Protein AF-A0A096X813-F1 (afdb_monomer_lite)

Secondary structure (DSSP, 8-state):
---HHHHHHHTTT-S-EEEEEE--GGGHHHHHHHHHHHHHHHHTTT--TTTS-EEEEEE-TT--

Foldseek 3Di:
DPPLVVVLVVCVPDQEDEQEAEPDPVCPVVSVVVVVSVQVSQVVNVHHNVPHHYHYHHPPPVDD

Structure (mmCIF, N/CA/C/O backbone):
data_AF-A0A096X813-F1
#
_entry.id   AF-A0A096X813-F1
#
loop_
_atom_site.group_PDB
_atom_site.id
_atom_site.type_symbol
_atom_site.label_atom_id
_atom_site.label_alt_id
_atom_site.label_comp_id
_atom_site.label_asym_id
_atom_site.label_entity_id
_atom_site.label_seq_id
_atom_site.pdbx_PDB_ins_code
_atom_site.Cartn_x
_atom_site.Cartn_y
_atom_site.Cartn_z
_atom_site.occupancy
_atom_site.B_iso_or_equiv
_atom_site.auth_seq_id
_atom_site.auth_comp_id
_atom_site.auth_asym_id
_atom_site.auth_atom_id
_atom_site.pdbx_PDB_model_num
ATOM 1 N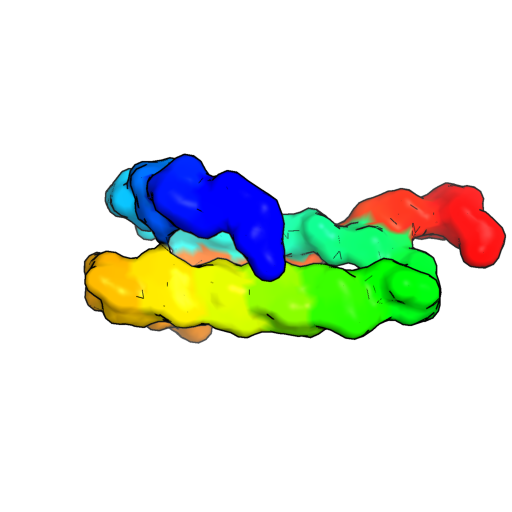 N . VAL A 1 1 ? 6.007 11.392 -3.121 1.00 59.78 1 VAL A N 1
ATOM 2 C CA . VAL A 1 1 ? 4.726 10.816 -3.627 1.00 59.78 1 VAL A CA 1
ATOM 3 C C . VAL A 1 1 ? 3.672 11.884 -3.981 1.00 59.78 1 VAL A C 1
ATOM 5 O O . VAL A 1 1 ? 3.356 12.722 -3.147 1.00 59.78 1 VAL A O 1
ATOM 8 N N . PHE A 1 2 ? 3.103 11.870 -5.196 1.00 70.88 2 PHE A N 1
ATOM 9 C CA . PHE A 1 2 ? 1.956 12.723 -5.576 1.00 70.88 2 PHE A CA 1
ATOM 10 C C . PHE A 1 2 ? 0.613 12.133 -5.086 1.00 70.88 2 PHE A C 1
ATOM 12 O O . PHE A 1 2 ? 0.453 10.912 -5.049 1.00 70.88 2 PHE A O 1
ATOM 19 N N . TYR A 1 3 ? -0.369 12.999 -4.794 1.00 83.88 3 TYR A N 1
ATOM 20 C CA . TYR A 1 3 ? -1.756 12.649 -4.415 1.00 83.88 3 TYR A CA 1
ATOM 21 C C . TYR A 1 3 ? -1.932 11.890 -3.087 1.00 83.88 3 TYR A C 1
ATOM 23 O O . TYR A 1 3 ? -2.849 11.081 -2.947 1.00 83.88 3 TYR A O 1
ATOM 31 N N . ASP A 1 4 ? -1.086 12.160 -2.094 1.00 88.94 4 ASP A N 1
ATOM 32 C CA . ASP A 1 4 ? -1.111 11.443 -0.811 1.00 88.94 4 ASP A CA 1
ATOM 33 C C . ASP A 1 4 ? -2.451 11.571 -0.056 1.00 88.94 4 ASP A C 1
ATOM 35 O O . ASP A 1 4 ? -3.013 10.573 0.388 1.00 88.94 4 ASP A O 1
ATOM 39 N N . ALA A 1 5 ? -3.061 12.763 -0.045 1.00 89.94 5 ALA A N 1
ATOM 40 C CA . ALA A 1 5 ? -4.383 12.971 0.557 1.00 89.94 5 ALA A CA 1
ATOM 41 C C . ALA A 1 5 ? -5.467 12.052 -0.043 1.00 89.94 5 ALA A C 1
ATOM 43 O O . ALA A 1 5 ? -6.303 11.507 0.680 1.00 89.94 5 ALA A O 1
ATOM 44 N N . SER A 1 6 ? -5.439 11.841 -1.364 1.00 93.06 6 SER A N 1
ATOM 45 C CA . SER A 1 6 ? -6.360 10.923 -2.040 1.00 93.06 6 SER A CA 1
ATOM 46 C C . SER A 1 6 ? -6.059 9.466 -1.687 1.00 93.06 6 SER A C 1
ATOM 48 O O . SER A 1 6 ? -6.993 8.711 -1.433 1.00 93.06 6 SER A O 1
ATOM 50 N N . ARG A 1 7 ? -4.776 9.077 -1.620 1.00 92.50 7 ARG A N 1
ATOM 51 C CA . ARG A 1 7 ? -4.347 7.719 -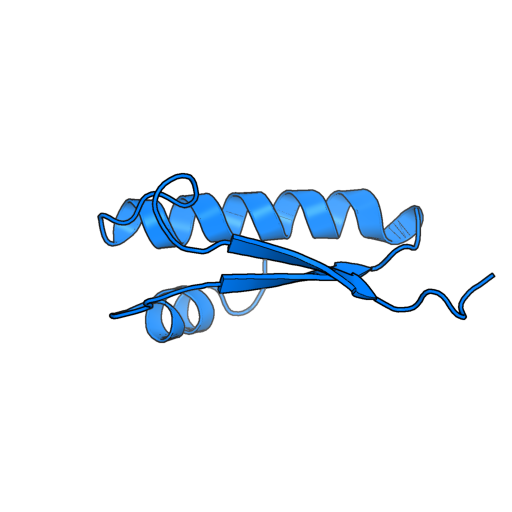1.231 1.00 92.50 7 ARG A CA 1
ATOM 52 C C . ARG A 1 7 ? -4.793 7.365 0.182 1.00 92.50 7 ARG A C 1
ATOM 54 O O . ARG A 1 7 ? -5.293 6.270 0.410 1.00 92.50 7 ARG A O 1
ATOM 61 N N . LYS A 1 8 ? -4.671 8.303 1.116 1.00 93.94 8 LYS A N 1
ATOM 62 C CA . LYS A 1 8 ? -5.146 8.112 2.483 1.00 93.94 8 LYS A CA 1
ATOM 63 C C . LYS A 1 8 ? -6.662 7.917 2.521 1.00 93.94 8 LYS A C 1
ATOM 65 O O . LYS A 1 8 ? -7.142 6.983 3.155 1.00 93.94 8 LYS A O 1
ATOM 70 N N . LEU A 1 9 ? -7.415 8.740 1.788 1.00 94.19 9 LEU A N 1
ATOM 71 C CA . LEU A 1 9 ? -8.878 8.663 1.760 1.00 94.19 9 LEU A CA 1
ATOM 72 C C . LEU A 1 9 ? -9.404 7.317 1.232 1.00 94.19 9 LEU A C 1
ATOM 74 O O . LEU A 1 9 ? -10.346 6.778 1.807 1.00 94.19 9 LEU A O 1
ATOM 78 N N . ILE A 1 10 ? -8.806 6.768 0.169 1.00 95.69 10 ILE A N 1
ATOM 79 C CA . ILE A 1 10 ? -9.268 5.505 -0.440 1.00 95.69 10 ILE A CA 1
ATOM 80 C C . ILE A 1 10 ? -8.999 4.265 0.425 1.00 95.69 10 ILE A C 1
ATOM 82 O O . ILE A 1 10 ? -9.610 3.229 0.191 1.00 95.69 10 ILE A O 1
ATOM 86 N N . LEU A 1 11 ? -8.099 4.354 1.409 1.00 96.12 11 LEU A N 1
ATOM 87 C CA . LEU A 1 11 ? -7.762 3.242 2.306 1.00 96.12 11 LEU A CA 1
ATOM 88 C C . LEU A 1 11 ? -8.731 3.109 3.490 1.00 96.12 11 LEU A C 1
ATOM 90 O O . LEU A 1 11 ? -8.651 2.145 4.251 1.00 96.12 11 LEU A O 1
ATOM 94 N N . LYS A 1 12 ? -9.662 4.052 3.657 1.00 94.81 12 LYS A N 1
ATOM 95 C CA . LYS A 1 12 ? -10.628 4.018 4.752 1.00 94.81 12 LYS A CA 1
ATOM 96 C C . LYS A 1 12 ? -11.604 2.853 4.574 1.00 94.81 12 LYS A C 1
ATOM 98 O O . LYS A 1 12 ? -12.344 2.817 3.596 1.00 94.81 12 LYS A O 1
ATOM 103 N N . GLY A 1 13 ? -11.660 1.953 5.558 1.00 94.75 13 GLY A N 1
ATOM 104 C CA . GLY A 1 13 ? -12.554 0.790 5.518 1.00 94.75 13 GLY A CA 1
ATOM 105 C C . GLY A 1 13 ? -12.079 -0.315 4.574 1.00 94.75 13 GLY A C 1
ATOM 106 O O . GLY A 1 13 ? -12.902 -1.084 4.095 1.00 94.75 13 GLY A O 1
ATOM 107 N N . VAL A 1 14 ? -10.781 -0.364 4.264 1.00 96.88 14 VAL A N 1
ATOM 108 C CA . VAL A 1 14 ? -10.219 -1.379 3.370 1.00 96.88 14 VAL A CA 1
ATOM 109 C C . VAL A 1 14 ? -10.204 -2.762 4.031 1.00 96.88 14 VAL A C 1
ATOM 111 O O . VAL A 1 14 ? -9.707 -2.918 5.144 1.00 96.88 14 VAL A O 1
ATOM 114 N N . ASP A 1 15 ? -10.709 -3.770 3.317 1.00 97.31 15 ASP A N 1
ATOM 115 C CA . ASP A 1 15 ? -10.663 -5.178 3.745 1.00 97.31 15 ASP A CA 1
ATOM 116 C C . ASP A 1 15 ? -9.454 -5.936 3.175 1.00 97.31 15 ASP A C 1
ATOM 118 O O . ASP A 1 15 ? -9.101 -7.005 3.662 1.00 97.31 15 ASP A O 1
ATOM 122 N N . GLY A 1 16 ? -8.813 -5.410 2.129 1.00 97.06 16 GLY A N 1
ATOM 123 C CA . GLY A 1 16 ? -7.641 -6.017 1.505 1.00 97.06 16 GLY A CA 1
ATOM 124 C C . GLY A 1 16 ? -7.018 -5.132 0.429 1.00 97.06 16 GLY A C 1
ATOM 125 O O . GLY A 1 16 ? -7.669 -4.248 -0.127 1.00 97.06 16 GLY A O 1
ATOM 126 N N . VAL A 1 17 ? -5.739 -5.363 0.137 1.00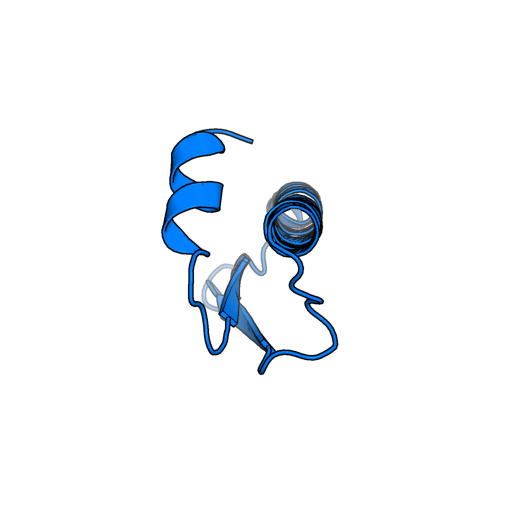 97.75 17 VAL A N 1
ATOM 127 C CA . VAL A 1 17 ? -4.945 -4.528 -0.773 1.00 97.75 17 VAL A CA 1
ATOM 128 C C . VAL A 1 17 ? -4.243 -5.377 -1.829 1.00 97.75 17 VAL A C 1
ATOM 130 O O . VAL A 1 17 ? -3.616 -6.391 -1.525 1.00 97.75 17 VAL A O 1
ATOM 133 N N . VAL A 1 18 ? -4.282 -4.908 -3.078 1.00 98.12 18 VAL A N 1
ATOM 134 C CA . VAL A 1 18 ? -3.408 -5.385 -4.156 1.00 98.12 18 VAL A CA 1
ATOM 135 C C . VAL A 1 18 ? -2.413 -4.279 -4.491 1.00 98.12 18 VAL A C 1
ATOM 137 O O . VAL A 1 18 ? -2.796 -3.227 -5.002 1.00 98.12 18 VAL A O 1
ATOM 140 N N . PHE A 1 19 ? -1.130 -4.505 -4.220 1.00 97.56 19 PHE A N 1
ATOM 141 C CA . PHE A 1 19 ? -0.069 -3.592 -4.628 1.00 97.56 19 PHE A CA 1
ATOM 142 C C . PHE A 1 19 ? 0.443 -3.961 -6.017 1.00 97.56 19 PHE A C 1
ATOM 144 O O . PHE A 1 19 ? 0.959 -5.057 -6.240 1.00 97.56 19 PHE A O 1
ATOM 151 N N . VAL A 1 20 ? 0.312 -3.028 -6.957 1.00 97.25 20 VAL A N 1
ATOM 152 C CA . VAL A 1 20 ? 0.731 -3.218 -8.347 1.00 97.25 20 VAL A CA 1
ATOM 153 C C . VAL A 1 20 ? 2.075 -2.529 -8.561 1.00 97.25 20 VAL A C 1
ATOM 155 O O . VAL A 1 20 ? 2.141 -1.311 -8.709 1.00 97.25 20 VAL A O 1
ATOM 158 N N . GLY A 1 21 ? 3.147 -3.319 -8.585 1.00 94.94 21 GLY A N 1
ATOM 159 C CA . GLY A 1 21 ? 4.508 -2.844 -8.828 1.00 94.94 21 GLY A CA 1
ATOM 160 C C . GLY A 1 21 ? 4.925 -3.013 -10.287 1.00 94.94 21 GLY A C 1
ATOM 161 O O . GLY A 1 21 ? 4.533 -3.973 -10.954 1.00 94.94 21 GLY A O 1
ATOM 162 N N . PHE A 1 22 ? 5.760 -2.108 -10.791 1.00 93.25 22 PHE A N 1
ATOM 163 C CA . PHE A 1 22 ? 6.400 -2.274 -12.100 1.00 93.25 22 PHE A CA 1
ATOM 164 C C . PHE A 1 22 ? 7.598 -3.223 -11.985 1.00 93.25 22 PHE A C 1
ATOM 166 O O . PHE A 1 22 ? 8.403 -3.074 -11.072 1.00 93.25 22 PHE A O 1
ATOM 173 N N . ARG A 1 23 ? 7.761 -4.175 -12.915 1.00 90.56 23 ARG A N 1
ATOM 174 C CA . ARG A 1 23 ? 8.918 -5.097 -12.909 1.00 90.56 23 ARG A CA 1
ATOM 175 C C . ARG A 1 23 ? 10.262 -4.408 -13.224 1.00 90.56 23 ARG A C 1
ATOM 177 O O . ARG A 1 23 ? 11.306 -4.919 -12.838 1.00 90.56 23 ARG A O 1
ATOM 184 N N . GLN A 1 24 ? 10.235 -3.294 -13.949 1.00 90.62 24 GLN A N 1
ATOM 185 C CA . GLN A 1 24 ? 11.426 -2.573 -14.411 1.00 90.62 24 GLN A CA 1
ATOM 186 C C . GLN A 1 24 ? 12.342 -2.138 -13.261 1.00 90.62 24 GLN A C 1
ATOM 188 O O . GLN A 1 24 ? 11.866 -1.615 -12.251 1.00 90.62 24 GLN A O 1
ATOM 193 N N . ILE A 1 25 ? 13.656 -2.309 -13.439 1.00 89.31 25 ILE A N 1
ATOM 194 C CA . ILE A 1 25 ? 14.664 -1.976 -12.419 1.00 89.31 25 ILE A CA 1
ATOM 195 C C . ILE A 1 25 ? 14.662 -0.471 -12.136 1.00 89.31 25 ILE A C 1
ATOM 197 O O . ILE A 1 25 ? 14.720 -0.062 -10.980 1.00 89.31 25 ILE A O 1
ATOM 201 N N . GLU A 1 26 ? 14.476 0.352 -13.166 1.00 92.12 26 GLU A N 1
ATOM 202 C CA . GLU A 1 26 ? 14.405 1.813 -13.073 1.00 92.12 26 GLU A CA 1
ATOM 203 C C . GLU A 1 26 ? 13.211 2.295 -12.234 1.00 92.12 26 GLU A C 1
ATOM 205 O O . GLU A 1 26 ? 13.167 3.442 -11.797 1.00 92.12 26 GLU A O 1
ATOM 210 N N . ARG A 1 27 ? 12.215 1.427 -12.014 1.00 93.31 27 ARG A N 1
ATOM 211 C CA . ARG A 1 27 ? 11.034 1.711 -11.188 1.00 93.31 27 ARG A CA 1
ATOM 212 C C . ARG A 1 27 ? 11.131 1.119 -9.785 1.00 93.31 27 ARG A C 1
ATOM 214 O O . ARG A 1 27 ? 10.204 1.317 -9.004 1.00 93.31 27 ARG A O 1
ATOM 221 N N . MET A 1 28 ? 12.219 0.428 -9.442 1.00 92.50 28 MET A N 1
ATOM 222 C CA . MET A 1 28 ? 12.346 -0.248 -8.151 1.00 92.50 28 MET A CA 1
ATOM 223 C C . MET A 1 28 ? 12.284 0.732 -6.976 1.00 92.50 28 MET A C 1
ATOM 225 O O . MET A 1 28 ? 11.509 0.507 -6.051 1.00 92.50 28 MET A O 1
ATOM 229 N N . GLU A 1 29 ? 13.016 1.848 -7.033 1.00 95.06 29 GLU A N 1
ATOM 230 C CA . GLU A 1 29 ? 12.970 2.869 -5.974 1.00 95.06 29 GLU A CA 1
ATOM 231 C C . GLU A 1 29 ? 11.560 3.445 -5.796 1.00 95.06 29 GLU A C 1
ATOM 233 O O . GLU A 1 29 ? 11.068 3.549 -4.675 1.00 95.06 29 GLU A O 1
ATOM 238 N N . ALA A 1 30 ? 10.856 3.718 -6.898 1.00 94.56 30 ALA A N 1
ATOM 239 C CA . ALA A 1 30 ? 9.479 4.206 -6.854 1.00 94.56 30 ALA A CA 1
ATOM 240 C C . ALA A 1 30 ? 8.496 3.160 -6.290 1.00 94.56 30 ALA A C 1
ATOM 242 O O . ALA A 1 30 ? 7.549 3.519 -5.588 1.00 94.56 30 ALA A O 1
ATOM 243 N N . ASN A 1 31 ? 8.707 1.868 -6.572 1.00 95.38 31 ASN A N 1
ATOM 244 C CA . ASN A 1 31 ? 7.919 0.792 -5.967 1.00 95.38 31 ASN A CA 1
ATOM 245 C C . ASN A 1 31 ? 8.142 0.744 -4.446 1.00 95.38 31 ASN A C 1
ATOM 247 O O . ASN A 1 31 ? 7.171 0.624 -3.701 1.00 95.38 31 ASN A O 1
ATOM 251 N N . LEU A 1 32 ? 9.395 0.863 -3.992 1.00 95.81 32 LEU A N 1
ATOM 252 C CA . LEU A 1 32 ? 9.744 0.866 -2.569 1.00 95.81 32 LEU A CA 1
ATOM 253 C C . LEU A 1 32 ? 9.152 2.085 -1.848 1.00 95.81 32 LEU A C 1
ATOM 255 O O . LEU A 1 32 ? 8.472 1.918 -0.839 1.00 95.81 32 LE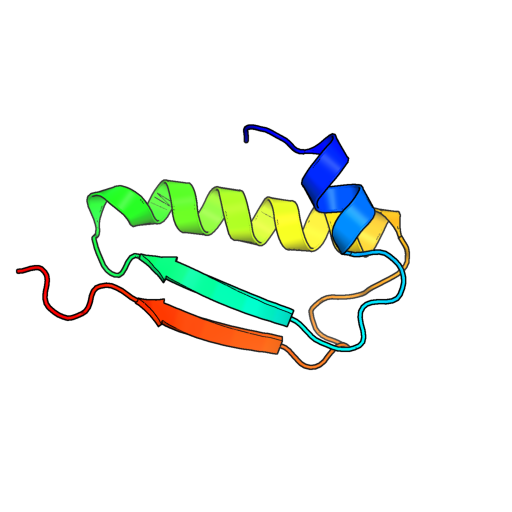U A O 1
ATOM 259 N N . GLU A 1 33 ? 9.308 3.293 -2.400 1.00 95.69 33 GLU A N 1
ATOM 260 C CA . GLU A 1 33 ? 8.693 4.508 -1.840 1.00 95.69 33 GLU A CA 1
ATOM 261 C C . GLU A 1 33 ? 7.164 4.357 -1.755 1.00 95.69 33 GLU A C 1
ATOM 263 O O . GLU A 1 33 ? 6.544 4.711 -0.750 1.00 95.69 33 GLU A O 1
ATOM 268 N N . SER A 1 34 ? 6.532 3.788 -2.788 1.00 95.31 34 SER A N 1
ATOM 269 C CA . SER A 1 34 ? 5.078 3.635 -2.805 1.00 95.31 34 SER A CA 1
ATOM 270 C C . SER A 1 34 ? 4.562 2.563 -1.843 1.00 95.31 34 SER A C 1
ATOM 272 O O . SER A 1 34 ? 3.436 2.715 -1.366 1.00 95.31 34 SER A O 1
ATOM 274 N N . VAL A 1 35 ? 5.311 1.486 -1.579 1.00 95.94 35 VAL A N 1
ATOM 275 C CA . VAL A 1 35 ? 4.888 0.462 -0.606 1.00 95.94 35 VAL A CA 1
ATOM 276 C C . VAL A 1 35 ? 5.072 0.959 0.829 1.00 95.94 35 VAL A C 1
ATOM 278 O O . VAL A 1 35 ? 4.231 0.687 1.683 1.00 95.94 35 VAL A O 1
ATOM 281 N N . GLU A 1 36 ? 6.102 1.768 1.083 1.00 96.75 36 GLU A N 1
ATOM 282 C CA . GLU A 1 36 ? 6.307 2.393 2.392 1.00 96.75 36 GLU A CA 1
ATOM 283 C C . GLU A 1 36 ? 5.231 3.447 2.686 1.00 96.75 36 GLU A C 1
ATOM 285 O O . GLU A 1 36 ? 4.670 3.509 3.782 1.00 96.75 36 GLU A O 1
ATOM 290 N N . ASN A 1 37 ? 4.845 4.222 1.670 1.00 96.44 37 ASN A N 1
ATOM 291 C CA . ASN A 1 37 ? 3.714 5.140 1.766 1.00 96.44 37 ASN A CA 1
ATOM 292 C C . ASN A 1 37 ? 2.386 4.407 2.030 1.00 96.44 37 ASN A C 1
ATOM 294 O O . ASN A 1 37 ? 1.570 4.897 2.807 1.00 96.44 37 ASN A O 1
ATOM 298 N N . LEU A 1 38 ? 2.172 3.226 1.436 1.00 96.44 38 LEU A N 1
ATOM 299 C CA . LEU A 1 38 ? 1.017 2.378 1.751 1.00 96.44 38 LEU A CA 1
ATOM 300 C C . LEU A 1 38 ? 1.029 1.947 3.227 1.00 96.44 38 LEU A C 1
ATOM 302 O O . LEU A 1 38 ? 0.007 2.085 3.897 1.00 96.44 38 LEU A O 1
ATOM 306 N N . ARG A 1 39 ? 2.174 1.472 3.744 1.00 96.69 39 ARG A N 1
ATOM 307 C CA . ARG A 1 39 ? 2.323 1.091 5.161 1.00 96.69 39 ARG A CA 1
ATOM 308 C C . ARG A 1 39 ? 2.033 2.261 6.098 1.00 96.69 39 ARG A C 1
ATOM 310 O O . ARG A 1 39 ? 1.255 2.106 7.035 1.00 96.69 39 ARG A O 1
ATOM 317 N N . THR A 1 40 ? 2.588 3.434 5.802 1.00 97.12 40 THR A N 1
ATOM 318 C CA . THR A 1 40 ? 2.370 4.655 6.592 1.00 97.12 40 THR A CA 1
ATOM 319 C C . THR A 1 40 ? 0.892 5.055 6.590 1.00 97.12 40 THR A C 1
ATOM 321 O O . THR A 1 40 ? 0.295 5.218 7.652 1.00 97.12 40 THR A O 1
ATOM 324 N N . ASN A 1 41 ? 0.261 5.132 5.414 1.00 96.56 41 ASN A N 1
ATOM 325 C CA . ASN A 1 41 ? -1.140 5.544 5.287 1.00 96.56 41 ASN A CA 1
ATOM 326 C C . ASN A 1 41 ? -2.131 4.576 5.959 1.00 96.56 41 ASN A C 1
ATOM 328 O O . ASN A 1 41 ? -3.166 5.018 6.466 1.00 96.56 41 ASN A O 1
ATOM 332 N N . LEU A 1 42 ? -1.832 3.272 5.963 1.00 97.00 42 LEU A N 1
ATOM 333 C CA . LEU A 1 42 ? -2.594 2.269 6.713 1.00 97.00 42 LEU A CA 1
ATOM 334 C C . LEU A 1 42 ? -2.401 2.439 8.225 1.00 97.00 42 LEU A C 1
ATOM 336 O O . LEU A 1 42 ? -3.389 2.480 8.961 1.00 97.00 42 LEU A O 1
ATOM 340 N N . GLY A 1 43 ? -1.153 2.610 8.671 1.00 96.88 43 GLY A N 1
ATOM 341 C CA . GLY A 1 43 ? -0.809 2.799 10.081 1.00 96.88 43 GLY A CA 1
ATOM 342 C C . GLY A 1 43 ? -1.479 4.026 10.699 1.00 96.88 43 GLY A C 1
ATOM 343 O O . GLY A 1 43 ? -2.037 3.946 11.791 1.00 96.88 43 GLY A O 1
ATOM 344 N N . GLU A 1 44 ? -1.534 5.142 9.968 1.00 96.12 44 GLU A N 1
ATOM 345 C CA . GLU A 1 44 ? -2.239 6.361 10.391 1.00 96.12 44 GLU A CA 1
ATOM 346 C C . GLU A 1 44 ? -3.755 6.175 10.576 1.00 96.12 44 GLU A C 1
ATOM 348 O O . GLU A 1 44 ? -4.407 6.999 11.219 1.00 96.12 44 GLU A O 1
ATOM 353 N N . GLN A 1 45 ? -4.328 5.113 10.007 1.00 94.94 45 GLN A N 1
ATOM 354 C CA . GLN A 1 45 ? -5.745 4.757 10.114 1.00 94.94 45 GLN A CA 1
ATOM 355 C C . GLN A 1 45 ? -5.987 3.554 11.039 1.00 94.94 45 GLN A C 1
ATOM 357 O O . GLN A 1 45 ? -7.117 3.084 11.146 1.00 94.94 45 GLN A O 1
ATOM 362 N N . GLY A 1 46 ? -4.947 3.076 11.731 1.00 96.38 46 GLY A N 1
ATOM 363 C CA . GLY A 1 46 ? -5.028 1.953 12.666 1.00 96.38 46 GLY A CA 1
ATOM 364 C C . GLY A 1 46 ? -4.996 0.571 12.009 1.00 96.38 46 GLY A C 1
ATOM 365 O O . GLY A 1 46 ? -5.251 -0.422 12.689 1.00 96.38 46 GLY A O 1
ATOM 366 N N . TYR A 1 47 ? -4.678 0.490 10.716 1.00 97.19 47 TYR A N 1
ATOM 367 C CA . TYR A 1 47 ? -4.481 -0.774 10.014 1.00 97.19 47 TYR A CA 1
ATOM 368 C C . TYR A 1 47 ? -3.009 -1.181 10.013 1.00 97.19 47 TYR A C 1
ATOM 370 O O . TYR A 1 47 ? -2.104 -0.351 10.035 1.00 97.19 47 TYR A O 1
ATOM 378 N N . ASP A 1 48 ? -2.780 -2.485 9.933 1.00 95.75 48 ASP A N 1
ATOM 379 C CA . ASP A 1 48 ? -1.459 -3.089 9.811 1.00 95.75 48 ASP A CA 1
ATOM 380 C C . ASP A 1 48 ? -1.432 -3.891 8.508 1.00 95.75 48 ASP A C 1
ATOM 382 O O . ASP A 1 48 ? -2.254 -4.794 8.320 1.00 95.75 48 ASP A O 1
ATOM 386 N N . LEU A 1 49 ? -0.514 -3.542 7.599 1.00 95.94 49 LEU A N 1
ATOM 387 C CA . LEU A 1 49 ? -0.412 -4.188 6.288 1.00 95.94 49 LEU A CA 1
ATOM 388 C C . LEU A 1 49 ? -0.155 -5.697 6.421 1.00 95.94 49 LEU A C 1
ATOM 390 O O . LEU A 1 49 ? -0.586 -6.457 5.561 1.00 95.94 49 LEU A O 1
ATOM 394 N N . ASP A 1 50 ? 0.488 -6.134 7.507 1.00 94.94 50 ASP A N 1
ATOM 395 C CA . ASP A 1 50 ? 0.807 -7.544 7.740 1.00 94.94 50 ASP A CA 1
ATOM 396 C C . ASP A 1 50 ? -0.385 -8.335 8.324 1.00 94.94 50 ASP A C 1
ATOM 398 O O . ASP A 1 50 ? -0.321 -9.558 8.450 1.00 94.94 50 ASP A O 1
ATOM 402 N N . LYS A 1 51 ? -1.491 -7.655 8.666 1.00 96.19 51 LYS A N 1
ATOM 403 C CA 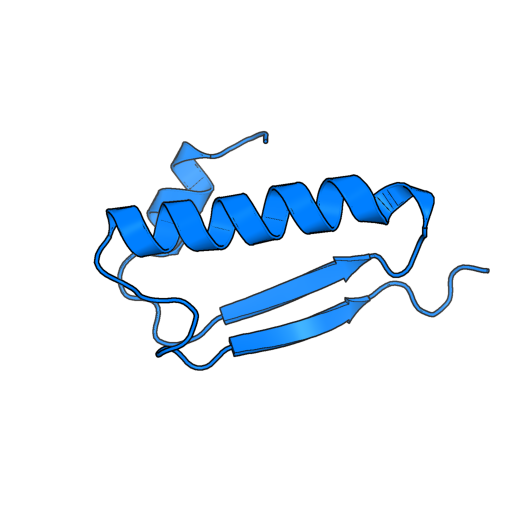. LYS A 1 51 ? -2.719 -8.266 9.216 1.00 96.19 51 LYS A CA 1
ATOM 404 C C . LYS A 1 51 ? -3.908 -8.240 8.264 1.00 96.19 51 LYS A C 1
ATOM 406 O O . LYS A 1 51 ? -4.871 -8.969 8.496 1.00 96.19 51 LYS A O 1
ATOM 411 N N . ILE A 1 52 ? -3.867 -7.413 7.224 1.00 96.44 52 ILE A N 1
ATOM 412 C CA . ILE A 1 52 ? -4.899 -7.388 6.186 1.00 96.44 52 ILE A CA 1
ATOM 413 C C . ILE A 1 52 ? -4.497 -8.298 5.015 1.00 96.44 52 ILE A C 1
ATOM 415 O O . ILE A 1 52 ? -3.308 -8.432 4.724 1.00 96.44 52 ILE A O 1
ATOM 419 N N . PRO A 1 53 ? -5.457 -8.915 4.304 1.00 98.31 53 PRO A N 1
ATOM 420 C CA . PRO A 1 53 ? -5.200 -9.575 3.031 1.00 98.31 53 PRO A CA 1
ATOM 421 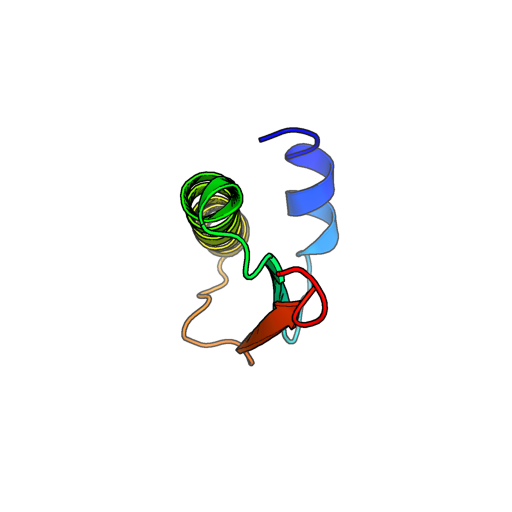C C . PRO A 1 53 ? -4.402 -8.675 2.081 1.00 98.31 53 PRO A C 1
ATOM 423 O O . PRO A 1 53 ? -4.864 -7.610 1.670 1.00 98.31 53 PRO A O 1
ATOM 426 N N . TYR A 1 54 ? -3.197 -9.118 1.730 1.00 97.75 54 TYR A N 1
ATOM 427 C CA . TYR A 1 54 ? -2.254 -8.345 0.933 1.00 97.75 54 TYR A CA 1
ATOM 428 C C . TYR A 1 54 ? -1.676 -9.193 -0.202 1.00 97.75 54 TYR A C 1
ATOM 430 O O . TYR A 1 54 ? -1.137 -10.276 0.024 1.00 97.75 54 TYR A O 1
ATOM 438 N N . VAL A 1 55 ? -1.789 -8.696 -1.435 1.00 98.19 55 VAL A N 1
ATOM 439 C CA . VAL A 1 55 ? -1.267 -9.344 -2.645 1.00 98.19 55 VAL A CA 1
ATOM 440 C C . VAL A 1 55 ? -0.359 -8.378 -3.392 1.00 98.19 55 VAL A C 1
ATOM 442 O O . VAL A 1 55 ? -0.672 -7.198 -3.532 1.00 98.19 55 VAL A O 1
ATOM 445 N N . ILE A 1 56 ? 0.744 -8.891 -3.935 1.00 97.06 56 ILE A N 1
ATOM 446 C CA . ILE A 1 56 ? 1.626 -8.136 -4.827 1.00 97.06 56 ILE A CA 1
ATOM 447 C C . ILE A 1 56 ? 1.436 -8.635 -6.257 1.00 97.06 56 ILE A C 1
ATOM 449 O O . ILE A 1 56 ? 1.580 -9.824 -6.540 1.00 97.06 56 ILE A O 1
ATOM 453 N N . GLN A 1 57 ? 1.172 -7.710 -7.173 1.00 97.88 57 GLN A N 1
ATOM 454 C CA . GLN A 1 57 ? 1.169 -7.951 -8.607 1.00 97.88 57 GLN A CA 1
ATOM 455 C C . GLN A 1 57 ? 2.393 -7.288 -9.241 1.00 97.88 57 GLN A C 1
ATOM 457 O O . GLN A 1 57 ? 2.491 -6.063 -9.305 1.00 97.88 57 GLN A O 1
ATOM 462 N N . TYR A 1 58 ? 3.295 -8.096 -9.795 1.00 95.75 58 TYR A N 1
ATOM 463 C CA . TYR A 1 58 ? 4.369 -7.600 -10.655 1.00 95.75 58 TYR A CA 1
ATOM 464 C C . TYR A 1 58 ? 3.844 -7.395 -12.076 1.00 95.75 58 TYR A C 1
ATOM 466 O O . TYR A 1 58 ? 3.724 -8.341 -12.856 1.00 95.75 58 TYR A O 1
ATOM 474 N N . ASN A 1 59 ? 3.512 -6.152 -12.403 1.00 95.38 59 ASN A N 1
ATOM 475 C CA . ASN A 1 59 ? 2.963 -5.756 -13.691 1.00 95.38 59 ASN A CA 1
ATOM 476 C C . ASN A 1 59 ? 4.064 -5.426 -14.714 1.00 95.38 59 ASN A C 1
ATOM 478 O O . ASN A 1 59 ? 5.239 -5.271 -14.367 1.00 95.38 59 ASN A O 1
ATOM 482 N N . LYS A 1 60 ? 3.658 -5.282 -15.983 1.00 93.94 60 LYS A N 1
ATOM 483 C CA . LYS A 1 60 ? 4.522 -4.927 -17.118 1.00 93.94 60 LYS A CA 1
ATOM 484 C C . LYS A 1 60 ? 5.635 -5.946 -17.372 1.00 93.94 60 LYS A C 1
ATOM 486 O O . LYS A 1 60 ? 6.798 -5.604 -17.562 1.00 93.94 60 LYS A O 1
ATOM 491 N N . ARG A 1 61 ? 5.274 -7.230 -17.306 1.00 91.50 61 ARG A N 1
ATOM 492 C CA . ARG A 1 61 ? 6.187 -8.368 -17.517 1.00 91.50 61 ARG A CA 1
ATOM 493 C C . ARG A 1 61 ? 6.641 -8.508 -18.972 1.00 91.50 61 ARG A C 1
ATOM 495 O O . ARG A 1 61 ? 7.621 -9.203 -19.208 1.00 91.50 61 ARG A O 1
ATOM 502 N N . ASP A 1 62 ? 5.895 -7.892 -19.880 1.00 94.00 62 ASP A N 1
ATOM 503 C CA . ASP A 1 62 ? 6.115 -7.788 -21.321 1.00 94.00 62 ASP A CA 1
ATOM 504 C C . ASP A 1 62 ? 7.250 -6.831 -21.698 1.00 94.00 62 ASP A C 1
ATOM 506 O O . ASP A 1 62 ? 7.777 -6.922 -22.804 1.00 94.00 62 ASP A O 1
ATOM 510 N N . LEU A 1 63 ? 7.632 -5.927 -20.792 1.00 85.69 63 LEU A N 1
ATOM 511 C CA . LEU A 1 63 ? 8.750 -5.024 -21.025 1.00 85.69 63 LEU A CA 1
ATOM 512 C C . LEU A 1 63 ? 10.077 -5.806 -20.958 1.00 85.69 63 LEU A C 1
ATOM 514 O O . LEU A 1 63 ? 10.187 -6.709 -20.118 1.00 85.69 63 LEU A O 1
ATOM 518 N N . PRO A 1 64 ? 11.034 -5.491 -21.853 1.00 79.88 64 PRO A N 1
ATOM 519 C CA . PRO A 1 64 ? 12.320 -6.181 -21.942 1.00 79.88 64 PRO A CA 1
ATOM 520 C C . PRO A 1 64 ? 13.132 -6.100 -20.645 1.00 79.88 64 PRO A C 1
ATOM 522 O O . PRO A 1 64 ? 13.018 -5.078 -19.927 1.00 79.88 64 PRO A O 1
#

pLDDT: mean 93.72, std 6.2, range [59.78, 98.31]

Radius of gyration: 12.53 Å; chains: 1; bounding box: 27×22×35 Å

Sequence (64 aa):
VFYDASRKLILKGVDGVVFVGFRQIERMEANLESVENLRTNLGEQGYDLDKIPYVIQYNKRDLP